Protein AF-A0A9X3A017-F1 (afdb_monomer)

Radius of gyration: 21.32 Å; Cα contacts (8 Å, |Δi|>4): 31; chains: 1; bounding box: 43×40×62 Å

Solvent-accessible surface area (backbone atoms only — not comparable to full-atom values): 5425 Å² total; per-residue (Å²): 137,80,90,78,85,80,74,85,78,75,62,85,80,78,58,51,54,69,59,41,50,50,55,42,51,54,51,50,51,52,46,48,53,52,52,52,50,44,54,49,50,62,54,46,78,72,42,90,76,76,69,93,64,73,60,92,77,52,77,50,66,68,57,51,51,51,53,46,53,51,54,53,51,49,41,55,54,51,43,51,53,21,54,63,63,74,76,115

Structure (mmCIF, N/CA/C/O backbone):
data_AF-A0A9X3A017-F1
#
_entry.id   AF-A0A9X3A017-F1
#
loop_
_atom_site.group_PDB
_atom_site.id
_atom_site.type_symbol
_atom_site.label_atom_id
_atom_site.label_alt_id
_atom_site.label_comp_id
_atom_site.label_asym_id
_atom_site.label_entity_id
_atom_site.label_seq_id
_atom_site.pdbx_PDB_ins_code
_atom_site.Cartn_x
_atom_site.Cartn_y
_atom_site.Cartn_z
_atom_site.occupancy
_atom_site.B_iso_or_equiv
_atom_site.auth_seq_id
_atom_site.auth_comp_id
_atom_site.auth_asym_id
_atom_site.auth_atom_id
_atom_site.pdbx_PDB_model_num
ATOM 1 N N . MET A 1 1 ? 20.911 -34.208 -37.252 1.00 44.62 1 MET A N 1
ATOM 2 C CA . MET A 1 1 ? 20.562 -32.784 -37.423 1.00 44.62 1 MET A CA 1
ATOM 3 C C . MET A 1 1 ? 19.503 -32.502 -36.368 1.00 44.62 1 MET A C 1
ATOM 5 O O . MET A 1 1 ? 18.368 -32.892 -36.567 1.00 44.62 1 MET A O 1
ATOM 9 N N . SER A 1 2 ? 19.930 -32.346 -35.116 1.00 50.59 2 SER A N 1
ATOM 10 C CA . SER A 1 2 ? 20.324 -31.079 -34.471 1.00 50.59 2 SER A CA 1
ATOM 11 C C . SER A 1 2 ? 19.095 -30.305 -34.002 1.00 50.59 2 SER A C 1
ATOM 13 O O . SER A 1 2 ? 18.374 -29.732 -34.812 1.00 50.59 2 SER A O 1
ATOM 15 N N . ASP A 1 3 ? 18.905 -30.359 -32.684 1.00 54.75 3 ASP A N 1
ATOM 16 C CA . ASP A 1 3 ? 18.029 -29.543 -31.852 1.00 54.75 3 ASP A CA 1
ATOM 17 C C . ASP A 1 3 ? 18.064 -28.049 -32.180 1.00 54.75 3 ASP A C 1
ATOM 19 O O . ASP A 1 3 ? 19.121 -27.478 -32.453 1.00 54.75 3 ASP A O 1
ATOM 23 N N . ALA A 1 4 ? 16.913 -27.406 -31.993 1.00 58.50 4 ALA A N 1
ATOM 24 C CA . ALA A 1 4 ? 16.852 -26.024 -31.541 1.00 58.50 4 ALA A CA 1
ATOM 25 C C . ALA A 1 4 ? 15.616 -25.843 -30.642 1.00 58.50 4 ALA A C 1
ATOM 27 O O . ALA A 1 4 ? 14.499 -25.760 -31.155 1.00 58.50 4 ALA A O 1
ATOM 28 N N . PRO A 1 5 ? 15.767 -25.757 -29.310 1.00 54.88 5 PRO A N 1
ATOM 29 C CA . PRO A 1 5 ? 14.786 -25.069 -28.492 1.00 54.88 5 PRO A CA 1
ATOM 30 C C . PRO A 1 5 ? 15.018 -23.565 -28.676 1.00 54.88 5 PRO A C 1
ATOM 32 O O . PRO A 1 5 ? 16.002 -23.012 -28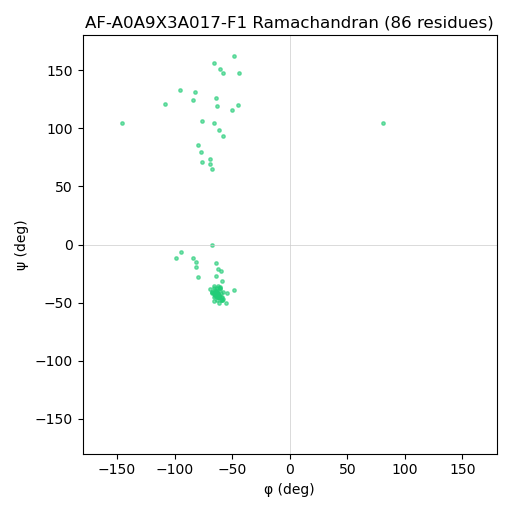.186 1.00 54.88 5 PRO A O 1
ATOM 35 N N . SER A 1 6 ? 14.141 -22.886 -29.418 1.00 53.72 6 SER A N 1
ATOM 36 C CA . SER A 1 6 ? 14.123 -21.422 -29.423 1.00 53.72 6 SER A CA 1
ATOM 37 C C . SER A 1 6 ? 13.716 -20.948 -28.033 1.00 53.72 6 SER A C 1
ATOM 39 O O . SER A 1 6 ? 12.563 -21.074 -27.626 1.00 53.72 6 SER A O 1
ATOM 41 N N . SER A 1 7 ? 14.721 -20.468 -27.303 1.00 53.03 7 SER A N 1
ATOM 42 C CA . SER A 1 7 ? 14.629 -19.855 -25.987 1.00 53.03 7 SER A CA 1
ATOM 43 C C . SER A 1 7 ? 13.468 -18.860 -25.938 1.00 53.03 7 SER A C 1
ATOM 45 O O . SER A 1 7 ? 13.452 -17.877 -26.679 1.00 53.03 7 SER A O 1
ATOM 47 N N . LEU A 1 8 ? 12.506 -19.105 -25.048 1.00 54.12 8 LEU A N 1
ATOM 48 C CA . LEU A 1 8 ? 11.633 -18.064 -24.513 1.00 54.12 8 LEU A CA 1
ATOM 49 C C . LEU A 1 8 ? 12.500 -17.166 -23.623 1.00 54.12 8 LEU A C 1
ATOM 51 O O . LEU A 1 8 ? 12.426 -17.223 -22.399 1.00 54.12 8 LEU A O 1
ATOM 55 N N . ASP A 1 9 ? 13.343 -16.353 -24.255 1.00 46.47 9 ASP A N 1
ATOM 56 C CA . ASP A 1 9 ? 14.037 -15.246 -23.612 1.00 46.47 9 ASP A CA 1
ATOM 57 C C . ASP A 1 9 ? 13.019 -14.116 -23.427 1.00 46.47 9 ASP A C 1
ATOM 59 O O . ASP A 1 9 ? 12.978 -13.122 -24.148 1.00 46.47 9 ASP A O 1
ATOM 63 N N . ARG A 1 10 ? 12.081 -14.322 -22.499 1.00 48.41 10 ARG A N 1
ATOM 64 C CA . ARG A 1 10 ? 11.323 -13.210 -21.942 1.00 48.41 10 ARG A CA 1
ATOM 65 C C . ARG A 1 10 ? 12.255 -12.596 -20.904 1.00 48.41 10 ARG A C 1
ATOM 67 O O . ARG A 1 10 ? 12.215 -12.981 -19.737 1.00 48.41 10 ARG A O 1
ATOM 74 N N . GLY A 1 11 ? 13.134 -11.701 -21.365 1.00 54.25 11 GLY A N 1
ATOM 75 C CA . GLY A 1 11 ? 13.882 -10.801 -20.489 1.00 54.25 11 GLY A CA 1
ATOM 76 C C . GLY A 1 11 ? 12.939 -10.127 -19.480 1.00 54.25 11 GLY A C 1
ATOM 77 O O . GLY A 1 11 ? 11.716 -1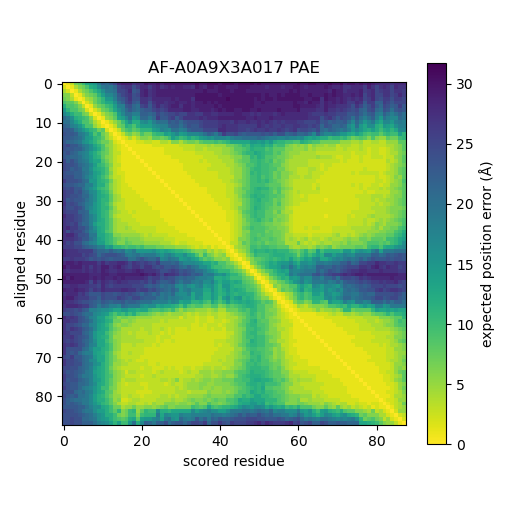0.167 -19.671 1.00 54.25 11 GLY A O 1
ATOM 78 N N . PRO A 1 12 ? 13.462 -9.554 -18.382 1.00 54.41 12 PRO A N 1
ATOM 79 C CA . PRO A 1 12 ? 12.625 -8.932 -17.361 1.00 54.41 12 PRO A CA 1
ATOM 80 C C . PRO A 1 12 ? 11.661 -7.969 -18.055 1.00 54.41 12 PRO A C 1
ATOM 82 O O . PRO A 1 12 ? 12.109 -7.038 -18.716 1.00 54.41 12 PRO A O 1
ATOM 85 N N . GLN A 1 13 ? 10.353 -8.245 -17.992 1.00 60.69 13 GLN A N 1
ATOM 86 C CA . GLN A 1 13 ? 9.352 -7.347 -18.562 1.00 60.69 13 GLN A CA 1
ATOM 87 C C . GLN A 1 13 ? 9.489 -6.016 -17.825 1.00 60.69 13 GLN A C 1
ATOM 89 O O . GLN A 1 13 ? 9.025 -5.886 -16.693 1.00 60.69 13 GLN A O 1
ATOM 94 N N . GLN A 1 14 ? 10.187 -5.063 -18.442 1.00 66.19 14 GLN A N 1
ATOM 95 C CA . GLN A 1 14 ? 10.192 -3.680 -18.000 1.00 66.19 14 GLN A CA 1
ATOM 96 C C . GLN A 1 14 ? 8.762 -3.174 -18.150 1.00 66.19 14 GLN A C 1
ATOM 98 O O . GLN A 1 14 ? 8.164 -3.244 -19.223 1.00 66.19 14 GLN A O 1
ATOM 103 N N . VAL A 1 15 ? 8.193 -2.773 -17.021 1.00 73.00 15 VAL A N 1
ATOM 104 C CA . VAL A 1 15 ? 6.861 -2.184 -16.944 1.00 73.00 15 VAL A CA 1
ATOM 105 C C . VAL A 1 15 ? 7.027 -0.711 -17.285 1.00 73.00 15 VAL A C 1
ATOM 107 O O . VAL A 1 15 ? 7.914 -0.063 -16.728 1.00 73.00 15 VAL A O 1
ATOM 110 N N . SER A 1 16 ? 6.205 -0.189 -18.192 1.00 86.31 16 SER A N 1
ATOM 111 C CA . SER A 1 16 ? 6.299 1.218 -18.591 1.00 86.31 16 SER A CA 1
ATOM 112 C C . SER A 1 16 ? 5.937 2.154 -17.432 1.00 86.31 16 SER A C 1
ATOM 114 O O . SER A 1 16 ? 5.179 1.780 -16.530 1.00 86.31 16 SER A O 1
ATOM 116 N N . LEU A 1 17 ? 6.427 3.398 -17.460 1.00 85.81 17 LEU A N 1
ATOM 117 C CA . LEU A 1 17 ? 6.082 4.393 -16.440 1.00 85.81 17 LEU A CA 1
ATOM 118 C C . LEU A 1 17 ? 4.558 4.602 -16.269 1.00 85.81 17 LEU A C 1
ATOM 120 O O . LEU A 1 17 ? 4.110 4.650 -15.120 1.00 85.81 17 LEU A O 1
ATOM 124 N N . PRO A 1 18 ? 3.724 4.669 -17.333 1.00 89.88 18 PRO A N 1
ATOM 125 C CA . PRO A 1 18 ? 2.270 4.768 -17.182 1.00 89.88 18 PRO A CA 1
ATOM 126 C C . PRO A 1 18 ? 1.635 3.554 -16.492 1.00 89.88 18 PRO A C 1
ATOM 128 O O . PRO A 1 18 ? 0.761 3.721 -15.643 1.00 89.88 18 PRO A O 1
ATOM 131 N N . GLU A 1 19 ? 2.082 2.339 -16.817 1.00 87.69 19 GLU A N 1
ATOM 132 C CA . GLU A 1 19 ? 1.590 1.110 -16.179 1.00 87.69 19 GLU A CA 1
ATOM 133 C C . GLU A 1 19 ? 2.002 1.048 -14.704 1.00 87.69 19 GLU A C 1
ATOM 135 O O . GLU A 1 19 ? 1.186 0.715 -13.843 1.00 87.69 19 GLU A O 1
ATOM 140 N N . ALA A 1 20 ? 3.244 1.430 -14.393 1.00 88.12 20 ALA A N 1
ATOM 141 C CA . ALA A 1 20 ? 3.720 1.527 -13.019 1.00 88.12 20 ALA A CA 1
ATOM 142 C C . ALA A 1 20 ? 2.932 2.584 -12.228 1.00 88.12 20 ALA A C 1
ATOM 144 O O . ALA A 1 20 ? 2.531 2.324 -11.095 1.00 88.12 20 ALA A O 1
ATOM 145 N N . ALA A 1 21 ? 2.660 3.750 -12.822 1.00 87.69 21 ALA A N 1
ATOM 146 C CA . ALA A 1 21 ? 1.867 4.802 -12.193 1.00 87.69 21 ALA A CA 1
ATOM 147 C C . ALA A 1 21 ? 0.431 4.341 -11.896 1.00 87.69 21 ALA A C 1
ATOM 149 O O . ALA A 1 21 ? -0.057 4.568 -10.789 1.00 87.69 21 ALA A O 1
ATOM 150 N N . GLN A 1 22 ? -0.219 3.650 -12.839 1.00 91.44 22 GLN A N 1
ATOM 151 C CA . GLN A 1 22 ? -1.557 3.098 -12.619 1.00 91.44 22 GLN A CA 1
ATOM 152 C C . GLN A 1 22 ? -1.557 2.060 -11.491 1.00 91.44 22 GLN A C 1
ATOM 154 O O . GLN A 1 22 ? -2.376 2.150 -10.582 1.00 91.44 22 GLN A O 1
ATOM 159 N N . ALA A 1 23 ? -0.586 1.144 -11.476 1.00 89.06 23 ALA A N 1
ATOM 160 C CA . ALA A 1 23 ? -0.473 0.150 -10.411 1.00 89.06 23 ALA A CA 1
ATOM 161 C C . ALA A 1 23 ? -0.276 0.789 -9.021 1.00 89.06 23 ALA A C 1
ATOM 163 O O . ALA A 1 23 ? -0.812 0.297 -8.028 1.00 89.06 23 ALA A O 1
ATOM 164 N N . VAL A 1 24 ? 0.470 1.899 -8.929 1.00 91.62 24 VAL A N 1
ATOM 165 C CA . VAL A 1 24 ? 0.605 2.656 -7.672 1.00 91.62 24 VAL A CA 1
ATOM 166 C C . VAL A 1 24 ? -0.730 3.272 -7.251 1.00 91.62 24 VAL A C 1
ATOM 168 O O . VAL A 1 24 ? -1.062 3.220 -6.068 1.00 91.62 24 VAL A O 1
ATOM 171 N N . MET A 1 25 ? -1.499 3.833 -8.188 1.00 94.50 25 MET A N 1
ATOM 172 C CA . MET A 1 25 ? -2.822 4.400 -7.900 1.00 94.50 25 MET A CA 1
ATOM 173 C C . MET A 1 25 ? -3.791 3.343 -7.363 1.00 94.50 25 MET A C 1
ATOM 175 O O . MET A 1 25 ? -4.437 3.591 -6.346 1.00 94.50 25 MET A O 1
ATOM 179 N N . ASP A 1 26 ? -3.818 2.156 -7.971 1.00 93.75 26 ASP A N 1
ATOM 180 C CA . ASP A 1 26 ? -4.668 1.045 -7.528 1.00 93.75 26 ASP A CA 1
ATOM 181 C C . ASP A 1 26 ? -4.301 0.612 -6.093 1.00 93.75 26 ASP A C 1
ATOM 183 O O . ASP A 1 26 ? -5.163 0.461 -5.226 1.00 93.75 26 ASP A O 1
ATOM 187 N N . VAL A 1 27 ? -3.001 0.502 -5.784 1.00 93.44 27 VAL A N 1
ATOM 188 C CA . VAL A 1 27 ? -2.554 0.170 -4.420 1.00 93.44 27 VAL A CA 1
ATOM 189 C C . VAL A 1 27 ? -2.899 1.272 -3.418 1.00 93.44 27 VAL A C 1
ATOM 191 O O . VAL A 1 27 ? -3.213 0.963 -2.267 1.00 93.44 27 VAL A O 1
ATOM 194 N N . LEU A 1 28 ? -2.840 2.548 -3.809 1.00 92.25 28 LEU A N 1
ATOM 195 C CA . LEU A 1 28 ? -3.234 3.656 -2.935 1.00 92.25 28 LEU A CA 1
ATOM 196 C C . LEU A 1 28 ? -4.729 3.612 -2.602 1.00 92.25 28 LEU A C 1
ATOM 198 O O . LEU A 1 28 ? -5.089 3.874 -1.452 1.00 92.25 28 LEU A O 1
ATOM 202 N N . GLU A 1 29 ? -5.578 3.260 -3.567 1.00 95.62 29 GLU A N 1
ATOM 203 C CA . GLU A 1 29 ? -7.019 3.102 -3.357 1.00 95.62 29 GLU A CA 1
ATOM 204 C C . GLU A 1 29 ? -7.321 1.965 -2.372 1.00 95.62 29 GLU A C 1
ATOM 206 O O . GLU A 1 29 ? -8.020 2.181 -1.374 1.00 95.62 29 GLU A O 1
ATOM 211 N N . ASP A 1 30 ? -6.699 0.801 -2.565 1.00 92.50 30 ASP A N 1
ATOM 212 C CA . ASP A 1 30 ? -6.804 -0.321 -1.628 1.00 92.50 30 ASP A CA 1
ATOM 213 C C . ASP A 1 30 ? -6.323 0.063 -0.221 1.00 92.50 30 ASP A C 1
ATOM 215 O O . ASP A 1 30 ? -6.997 -0.191 0.777 1.00 92.50 30 ASP A O 1
ATOM 219 N N . CYS A 1 31 ? -5.152 0.705 -0.122 1.00 92.75 31 CYS A N 1
ATOM 220 C CA . CYS A 1 31 ? -4.591 1.121 1.164 1.00 92.75 31 CYS A CA 1
ATOM 221 C C . CYS A 1 31 ? -5.501 2.135 1.870 1.00 92.75 31 CYS A C 1
ATOM 223 O O . CYS A 1 31 ? -5.615 2.117 3.096 1.00 92.75 31 CYS A O 1
ATOM 225 N N . HIS A 1 32 ? -6.160 3.020 1.118 1.00 92.38 32 HIS A N 1
ATOM 226 C CA . HIS A 1 32 ? -7.142 3.946 1.669 1.00 92.38 32 HIS A CA 1
ATOM 227 C C . HIS A 1 32 ? -8.362 3.202 2.235 1.00 92.38 32 HIS A C 1
ATOM 229 O O . HIS A 1 32 ? -8.805 3.523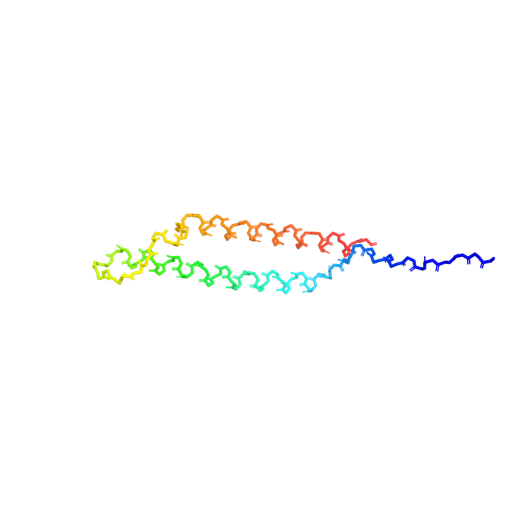 3.343 1.00 92.38 32 HIS A O 1
ATOM 235 N N . ALA A 1 33 ? -8.879 2.199 1.520 1.00 91.12 33 ALA A N 1
ATOM 236 C CA . ALA A 1 33 ? -9.976 1.363 2.003 1.00 91.12 33 ALA A CA 1
ATOM 237 C C . ALA A 1 33 ? -9.593 0.601 3.288 1.00 91.12 33 ALA A C 1
ATOM 239 O O . ALA A 1 33 ? -10.338 0.648 4.272 1.00 91.12 33 ALA A O 1
ATOM 240 N N . ASP A 1 34 ? -8.400 0.000 3.329 1.00 90.06 34 ASP A N 1
ATOM 241 C CA . ASP A 1 34 ? -7.886 -0.715 4.504 1.00 90.06 34 ASP A CA 1
ATOM 242 C C . ASP A 1 34 ? -7.744 0.218 5.722 1.00 90.06 34 ASP A C 1
ATOM 244 O O . ASP A 1 34 ? -8.188 -0.102 6.828 1.00 90.06 34 ASP A O 1
ATOM 248 N N . LEU A 1 35 ? -7.185 1.421 5.535 1.00 90.31 35 LEU A N 1
ATOM 249 C CA . LEU A 1 35 ? -7.075 2.427 6.600 1.00 90.31 35 LEU A CA 1
ATOM 250 C C . LEU A 1 35 ? -8.448 2.895 7.099 1.00 90.31 35 LEU A C 1
ATOM 252 O O . LEU A 1 35 ? -8.626 3.136 8.298 1.00 90.31 35 LEU A O 1
ATOM 256 N N . ALA A 1 36 ? -9.429 3.028 6.204 1.00 90.06 36 ALA A N 1
ATOM 257 C CA . ALA A 1 36 ? -10.793 3.369 6.585 1.00 90.06 36 ALA A CA 1
ATOM 258 C C . ALA A 1 36 ? -11.429 2.266 7.447 1.00 90.06 36 ALA A C 1
ATOM 260 O O . ALA A 1 36 ? -12.084 2.595 8.441 1.00 90.06 36 ALA A O 1
ATOM 261 N N . ALA A 1 37 ? -11.185 0.993 7.119 1.00 88.19 37 ALA A N 1
ATOM 262 C CA . ALA A 1 37 ? -11.632 -0.155 7.904 1.00 88.19 37 ALA A CA 1
ATOM 263 C C . ALA A 1 37 ? -10.957 -0.207 9.286 1.00 88.19 37 ALA A C 1
ATOM 265 O O . ALA A 1 37 ? -11.652 -0.342 10.294 1.00 88.19 37 ALA A O 1
ATOM 266 N N . ILE A 1 38 ? -9.635 0.003 9.359 1.00 88.88 38 ILE A N 1
ATOM 267 C CA . ILE A 1 38 ? -8.898 0.112 10.632 1.00 88.88 38 ILE A CA 1
ATOM 268 C C . ILE A 1 38 ? -9.506 1.211 11.507 1.00 88.88 38 ILE A C 1
ATOM 270 O O . ILE A 1 38 ? -9.843 0.977 12.666 1.00 88.88 38 ILE A O 1
ATOM 274 N N . ARG A 1 39 ? -9.699 2.409 10.942 1.00 87.69 39 ARG A N 1
ATOM 275 C CA . ARG A 1 39 ? -10.286 3.549 11.659 1.00 87.69 39 ARG A CA 1
ATOM 276 C C . ARG A 1 39 ? -11.702 3.251 12.146 1.00 87.69 39 ARG A C 1
ATOM 278 O O . ARG A 1 39 ? -12.083 3.731 13.208 1.00 87.69 39 ARG A O 1
ATOM 285 N N . HIS A 1 40 ? -12.493 2.526 11.360 1.00 85.62 40 HIS A N 1
ATOM 286 C CA . HIS A 1 40 ? -13.838 2.127 11.758 1.00 85.62 40 HIS A CA 1
ATOM 287 C C . HIS A 1 40 ? -13.800 1.168 12.950 1.00 85.62 40 HIS A C 1
ATOM 289 O O . HIS A 1 40 ? -14.476 1.435 13.938 1.00 85.62 40 HIS A O 1
ATOM 295 N N . ARG A 1 41 ? -12.962 0.123 12.901 1.00 82.44 41 ARG A N 1
ATOM 296 C CA . ARG A 1 41 ? -12.795 -0.833 14.010 1.00 82.44 41 ARG A CA 1
ATOM 297 C C . ARG A 1 41 ? -12.348 -0.147 15.296 1.00 82.44 41 ARG A C 1
ATOM 299 O O . ARG A 1 41 ? -12.996 -0.299 16.319 1.00 82.44 41 ARG A O 1
ATOM 306 N N . MET A 1 42 ? -11.339 0.720 15.212 1.00 83.44 42 MET A N 1
ATOM 307 C CA . MET A 1 42 ? -10.868 1.482 16.375 1.00 83.44 42 MET A CA 1
ATOM 308 C C . MET A 1 42 ? -11.965 2.352 17.010 1.00 83.44 42 MET A C 1
ATOM 310 O O . MET A 1 42 ? -11.944 2.566 18.214 1.00 83.44 42 MET A O 1
ATOM 314 N N . LYS A 1 43 ? -12.923 2.856 16.218 1.00 81.31 43 LYS A N 1
ATOM 315 C CA . LYS A 1 43 ? -14.088 3.599 16.728 1.00 81.31 43 LYS A CA 1
ATOM 316 C C . LYS A 1 43 ? -15.189 2.691 17.276 1.00 81.31 43 LYS A C 1
ATOM 318 O O . LYS A 1 43 ? -15.954 3.137 18.121 1.00 81.31 43 LYS A O 1
ATOM 323 N N . GLN A 1 44 ? -15.313 1.462 16.774 1.00 71.81 44 GLN A N 1
ATOM 324 C CA . GLN A 1 44 ? -16.241 0.471 17.323 1.00 71.81 44 GLN A CA 1
ATOM 325 C C . GLN A 1 44 ? -15.779 -0.005 18.700 1.00 71.81 44 GLN A C 1
ATOM 327 O O . GLN A 1 44 ? -16.611 -0.091 19.590 1.00 71.81 44 GLN A O 1
ATOM 332 N N . ASP A 1 45 ? -14.473 -0.183 18.912 1.00 62.47 45 ASP A N 1
ATOM 333 C CA . ASP A 1 45 ? -13.909 -0.530 20.227 1.00 62.47 45 ASP A CA 1
ATOM 334 C C . ASP A 1 45 ? -14.159 0.558 21.298 1.00 62.47 45 ASP A C 1
ATOM 336 O O . ASP A 1 45 ? -14.133 0.282 22.497 1.00 62.47 45 ASP A O 1
ATOM 340 N N . GLU A 1 46 ? -14.425 1.803 20.883 1.00 60.59 46 GLU A N 1
ATOM 341 C CA . GLU A 1 46 ? -14.805 2.911 21.774 1.00 60.59 46 GLU A CA 1
ATOM 342 C C . GLU A 1 46 ? -16.304 2.904 22.147 1.00 60.59 46 GLU A C 1
ATOM 344 O O . GLU A 1 46 ? -16.700 3.590 23.094 1.00 60.59 46 GLU A O 1
ATOM 349 N N . ILE A 1 47 ? -17.147 2.139 21.439 1.0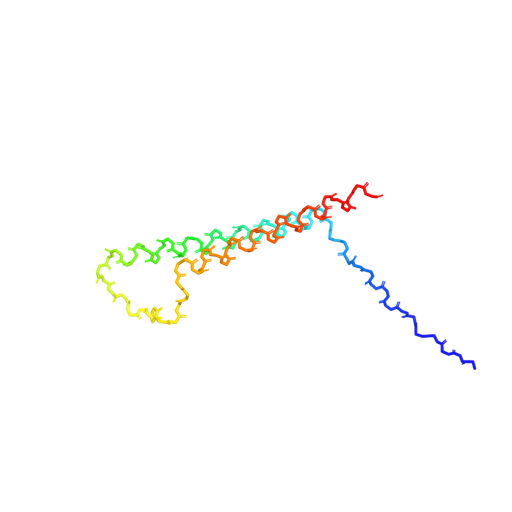0 59.44 47 ILE A N 1
ATOM 350 C CA . ILE A 1 47 ? -18.596 2.055 21.668 1.00 59.44 47 ILE A CA 1
ATOM 351 C C . ILE A 1 47 ? -18.922 0.682 22.291 1.00 59.44 47 ILE A C 1
ATOM 353 O O . ILE A 1 47 ? -18.689 -0.340 21.658 1.00 59.44 47 ILE A O 1
ATOM 357 N N . PRO A 1 48 ? -19.522 0.604 23.498 1.00 56.62 48 PRO A N 1
ATOM 358 C CA . PRO A 1 48 ? -19.704 -0.666 24.219 1.00 56.62 48 PRO A CA 1
ATOM 359 C C . PRO A 1 48 ? -20.680 -1.670 23.581 1.00 56.62 48 PRO A C 1
ATOM 361 O O . PRO A 1 48 ? -20.913 -2.734 24.154 1.00 56.62 48 PRO A O 1
ATOM 364 N N . GLU A 1 49 ? -21.300 -1.344 22.446 1.00 58.75 49 GLU A N 1
ATOM 365 C CA . GLU A 1 49 ? -22.189 -2.252 21.721 1.00 58.75 49 GLU A CA 1
ATOM 366 C C . GLU A 1 49 ? -21.337 -3.270 20.956 1.00 58.75 49 GLU A C 1
ATOM 368 O O . GLU A 1 49 ? -21.080 -3.135 19.761 1.00 58.75 49 GLU A O 1
ATOM 373 N N . GLN A 1 50 ? -20.864 -4.277 21.695 1.00 53.53 50 GLN A N 1
ATOM 374 C CA . GLN A 1 50 ? -20.136 -5.436 21.189 1.00 53.53 50 GLN A CA 1
ATOM 375 C C . GLN A 1 50 ? -20.997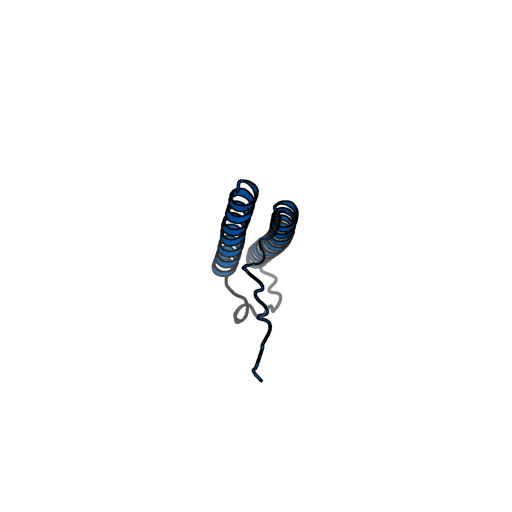 -6.160 20.149 1.00 53.53 50 GLN A C 1
ATOM 377 O O . GLN A 1 50 ? -21.837 -7.001 20.472 1.00 53.53 50 GLN A O 1
ATOM 382 N N . LEU A 1 51 ? -20.799 -5.820 18.878 1.00 58.00 51 LEU A N 1
ATOM 383 C CA . LEU A 1 51 ? -21.051 -6.768 17.809 1.00 58.00 51 LEU A CA 1
ATOM 384 C C . LEU A 1 51 ? -20.056 -7.907 18.023 1.00 58.00 51 LEU A C 1
ATOM 386 O O . LEU A 1 51 ? -18.863 -7.649 18.155 1.00 58.00 51 LEU A O 1
ATOM 390 N N . ASP A 1 52 ? -20.570 -9.133 18.090 1.00 58.16 52 ASP A N 1
ATOM 391 C CA . ASP A 1 52 ? -19.824 -10.388 18.235 1.00 58.16 52 ASP A CA 1
ATOM 392 C C . ASP A 1 52 ? -19.007 -10.648 16.954 1.00 58.16 52 ASP A C 1
ATOM 394 O O . ASP A 1 52 ? -19.305 -11.515 16.131 1.00 58.16 52 ASP A O 1
ATOM 398 N N . ILE A 1 53 ? -18.050 -9.761 16.699 1.00 61.22 53 ILE A N 1
ATOM 399 C CA . ILE A 1 53 ? -17.027 -9.904 15.682 1.00 61.22 53 ILE A CA 1
ATOM 400 C C . ILE A 1 53 ? -15.947 -10.736 16.357 1.00 61.22 53 ILE A C 1
ATOM 402 O O . ILE A 1 53 ? -15.468 -10.393 17.432 1.00 61.22 53 ILE A O 1
ATOM 406 N N . ASP A 1 54 ? -15.598 -11.851 15.725 1.00 62.47 54 ASP A N 1
ATOM 407 C CA . ASP A 1 54 ? -14.595 -12.810 16.187 1.00 62.47 54 ASP A CA 1
ATOM 408 C C . ASP A 1 54 ? -13.191 -12.162 16.085 1.00 62.47 54 ASP A C 1
ATOM 410 O O . ASP A 1 54 ? -12.390 -12.479 15.201 1.00 62.47 54 ASP A O 1
ATOM 414 N N . ASP A 1 55 ? -12.927 -11.162 16.935 1.00 56.97 55 ASP A N 1
ATOM 415 C CA . ASP A 1 55 ? -11.750 -10.286 16.902 1.00 56.97 55 ASP A CA 1
ATOM 416 C C . ASP A 1 55 ? -10.441 -11.067 17.055 1.00 56.97 55 ASP A C 1
ATOM 418 O O . ASP A 1 55 ? -9.404 -10.638 16.551 1.00 56.97 55 ASP A O 1
ATOM 422 N N . GLU A 1 56 ? -10.496 -12.265 17.646 1.00 62.41 56 GLU A N 1
ATOM 423 C CA . GLU A 1 56 ? -9.361 -13.186 17.764 1.00 62.41 56 GLU A CA 1
ATOM 424 C C . GLU A 1 56 ? -8.839 -13.698 16.407 1.00 62.41 56 GLU A C 1
ATOM 426 O O . GLU A 1 56 ? -7.716 -14.200 16.330 1.00 62.41 56 GLU A O 1
ATOM 431 N N . LYS A 1 57 ? -9.610 -13.561 15.317 1.00 67.69 57 LYS A N 1
ATOM 432 C CA . LYS A 1 57 ? -9.190 -13.962 13.958 1.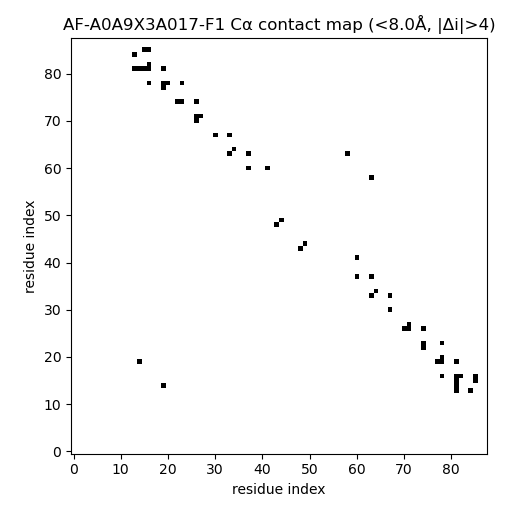00 67.69 57 LYS A CA 1
ATOM 433 C C . LYS A 1 57 ? -8.682 -12.810 13.100 1.00 67.69 57 LYS A C 1
ATOM 435 O O . LYS A 1 57 ? -8.137 -13.060 12.022 1.00 67.69 57 LYS A O 1
ATOM 440 N N . LEU A 1 58 ? -8.869 -11.564 13.529 1.00 70.75 58 LEU A N 1
ATOM 441 C CA . LEU A 1 58 ? -8.457 -10.400 12.754 1.00 70.75 58 LEU A CA 1
ATOM 442 C C . LEU A 1 58 ? -7.067 -9.931 13.203 1.00 70.75 58 LEU A C 1
ATOM 444 O O . LEU A 1 58 ? -6.843 -9.763 14.399 1.00 70.75 58 LEU A O 1
ATOM 448 N N . PRO A 1 59 ? -6.134 -9.648 12.271 1.00 78.62 59 PRO A N 1
ATOM 449 C CA . PRO A 1 59 ? -4.861 -9.043 12.642 1.00 78.62 59 PRO A CA 1
ATOM 450 C C . PRO A 1 59 ? -5.099 -7.716 13.368 1.00 78.62 59 PRO A C 1
ATOM 452 O O . PRO A 1 59 ? -6.064 -6.993 13.071 1.00 78.62 59 PRO A O 1
ATOM 455 N N . SER A 1 60 ? -4.216 -7.392 14.312 1.00 85.50 60 SER A N 1
ATOM 456 C CA . SER A 1 60 ? -4.319 -6.154 15.088 1.00 85.50 60 SER A CA 1
ATOM 457 C C . SER A 1 60 ? -4.245 -4.924 14.170 1.00 85.50 60 SER A C 1
ATOM 459 O O . SER A 1 60 ? -3.565 -4.966 13.136 1.00 85.50 60 SER A O 1
ATOM 461 N N . PRO A 1 61 ? -4.879 -3.792 14.532 1.00 85.88 61 PRO A N 1
ATOM 462 C CA . PRO A 1 61 ? -4.753 -2.534 13.790 1.00 85.88 61 PRO A CA 1
ATOM 463 C C . PRO A 1 61 ? -3.299 -2.157 13.465 1.00 85.88 61 PRO A C 1
ATOM 465 O O . PRO A 1 61 ? -3.001 -1.696 12.363 1.00 85.88 61 PRO A O 1
ATOM 468 N N . GLN A 1 62 ? -2.370 -2.398 14.396 1.00 86.56 62 GLN A N 1
ATOM 469 C CA . GLN A 1 62 ? -0.943 -2.149 14.193 1.00 86.56 62 GLN A CA 1
ATOM 470 C C . GLN A 1 62 ? -0.318 -3.090 13.153 1.00 86.56 62 GLN A C 1
ATOM 472 O O . GLN A 1 62 ? 0.503 -2.642 12.353 1.00 86.56 62 GLN A O 1
ATOM 477 N N . GLU A 1 63 ? -0.670 -4.377 13.142 1.00 89.12 63 GLU A N 1
ATOM 478 C CA . GLU A 1 63 ? -0.205 -5.316 12.111 1.00 89.12 63 GLU A CA 1
ATOM 479 C C . GLU A 1 63 ? -0.751 -4.944 10.735 1.00 89.12 63 GLU A C 1
ATOM 481 O O . GLU A 1 63 ? 0.016 -4.872 9.775 1.00 89.12 63 GLU A O 1
ATOM 486 N N . GLN A 1 64 ? -2.039 -4.609 10.644 1.00 88.38 64 GLN A N 1
ATOM 487 C CA . GLN A 1 64 ? -2.657 -4.150 9.398 1.00 88.38 64 GLN A CA 1
ATOM 488 C C . GLN A 1 64 ? -1.970 -2.876 8.874 1.00 88.38 64 GLN A C 1
ATOM 490 O O . GLN A 1 64 ? -1.580 -2.814 7.707 1.00 88.38 64 GLN A O 1
ATOM 495 N N . ALA A 1 65 ? -1.700 -1.899 9.747 1.00 89.88 65 ALA A N 1
ATOM 496 C CA . ALA A 1 65 ? -0.964 -0.688 9.384 1.00 89.88 65 ALA A CA 1
ATOM 497 C C . ALA A 1 65 ? 0.469 -0.978 8.890 1.00 89.88 65 ALA A C 1
ATOM 499 O O . ALA A 1 65 ? 0.938 -0.337 7.947 1.00 89.88 65 ALA A O 1
ATOM 500 N N . ARG A 1 66 ? 1.168 -1.964 9.474 1.00 93.31 66 ARG A N 1
ATOM 501 C CA . ARG A 1 66 ? 2.492 -2.401 8.986 1.00 93.31 66 ARG A CA 1
ATOM 502 C C . ARG A 1 66 ? 2.412 -3.015 7.590 1.00 93.31 66 ARG A C 1
ATOM 504 O O . ARG A 1 66 ? 3.275 -2.725 6.763 1.00 93.31 66 ARG A O 1
ATOM 511 N N . HIS A 1 67 ? 1.393 -3.828 7.311 1.00 91.50 67 HIS A N 1
ATOM 512 C CA . HIS A 1 67 ? 1.186 -4.396 5.976 1.00 91.50 67 HIS A CA 1
ATOM 513 C C . HIS A 1 67 ? 0.934 -3.308 4.928 1.00 91.50 67 HIS A C 1
ATOM 515 O O . HIS A 1 67 ? 1.545 -3.339 3.860 1.00 91.50 67 HIS A O 1
ATOM 521 N N . ILE A 1 68 ? 0.117 -2.305 5.257 1.00 92.12 68 ILE A N 1
ATOM 522 C CA . ILE A 1 68 ? -0.130 -1.140 4.395 1.00 92.12 68 ILE A CA 1
ATOM 523 C C . ILE A 1 68 ? 1.180 -0.388 4.121 1.00 92.12 68 ILE A C 1
ATOM 525 O O . ILE A 1 68 ? 1.517 -0.132 2.965 1.00 92.12 68 ILE A O 1
ATOM 529 N N . ALA A 1 69 ? 1.978 -0.108 5.157 1.00 92.19 69 ALA A N 1
ATOM 530 C CA . ALA A 1 69 ? 3.273 0.554 4.995 1.00 92.19 69 ALA A CA 1
ATOM 531 C C . ALA A 1 69 ? 4.227 -0.227 4.070 1.00 92.19 69 ALA A C 1
ATOM 533 O O . ALA A 1 69 ? 4.879 0.368 3.210 1.00 92.19 69 ALA A O 1
ATOM 534 N N . ALA A 1 70 ? 4.271 -1.559 4.190 1.00 94.19 70 ALA A N 1
ATOM 535 C CA . ALA A 1 70 ? 5.086 -2.409 3.324 1.00 94.19 70 ALA A CA 1
ATOM 536 C C . ALA A 1 70 ? 4.631 -2.361 1.851 1.00 94.19 70 ALA A C 1
ATOM 538 O O . ALA A 1 70 ? 5.474 -2.265 0.955 1.00 94.19 70 ALA A O 1
ATOM 539 N N . ARG A 1 71 ? 3.314 -2.367 1.590 1.00 92.44 71 ARG A N 1
ATOM 540 C CA . ARG A 1 71 ? 2.746 -2.232 0.232 1.00 92.44 71 ARG A CA 1
ATOM 541 C C . ARG A 1 71 ? 3.126 -0.894 -0.406 1.00 92.44 71 ARG A C 1
ATOM 543 O O . ARG A 1 71 ? 3.576 -0.863 -1.552 1.00 92.44 71 ARG A O 1
ATOM 550 N N . LEU A 1 72 ? 3.011 0.198 0.350 1.00 92.94 72 LEU A N 1
ATOM 551 C CA . LEU A 1 72 ? 3.394 1.535 -0.112 1.00 92.94 72 LEU A CA 1
ATOM 552 C C . LEU A 1 72 ? 4.897 1.626 -0.405 1.00 92.94 72 LEU A C 1
ATOM 554 O O . LEU A 1 72 ? 5.304 2.193 -1.419 1.00 92.94 72 LEU A O 1
ATOM 558 N N . GLN A 1 73 ? 5.738 1.022 0.436 1.00 93.31 73 GLN A N 1
ATOM 559 C CA . GLN A 1 73 ? 7.182 1.003 0.210 1.00 93.31 73 GLN A CA 1
ATOM 560 C C . GLN A 1 73 ? 7.566 0.205 -1.046 1.00 93.31 73 GLN A C 1
ATOM 562 O O . GLN A 1 73 ? 8.456 0.625 -1.790 1.00 93.31 73 GLN A O 1
ATOM 567 N N . ALA A 1 74 ? 6.876 -0.905 -1.323 1.00 89.88 74 ALA A N 1
A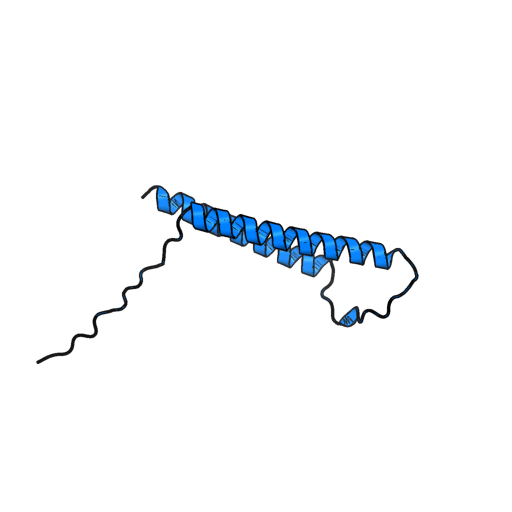TOM 568 C CA . ALA A 1 74 ? 7.057 -1.657 -2.563 1.00 89.88 74 ALA A CA 1
ATOM 569 C C . ALA A 1 74 ? 6.681 -0.818 -3.797 1.00 89.88 74 ALA A C 1
ATOM 571 O O . ALA A 1 74 ? 7.436 -0.800 -4.767 1.00 89.88 74 ALA A O 1
ATOM 572 N N . CYS A 1 75 ? 5.585 -0.055 -3.728 1.00 90.12 75 CYS A N 1
ATOM 573 C CA . CYS A 1 75 ? 5.159 0.862 -4.792 1.00 90.12 75 CYS A CA 1
ATOM 574 C C . CYS A 1 75 ? 6.219 1.921 -5.114 1.00 90.12 75 CYS A C 1
ATOM 576 O O . CYS A 1 75 ? 6.543 2.133 -6.281 1.00 90.12 75 CYS A O 1
ATOM 578 N N . VAL A 1 76 ? 6.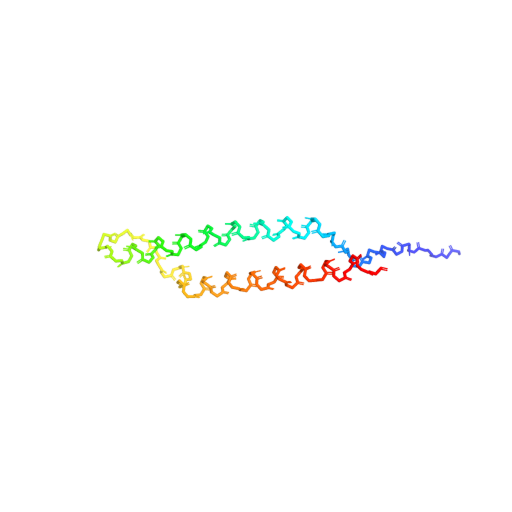820 2.533 -4.087 1.00 90.19 76 VAL A N 1
ATOM 579 C CA . VAL A 1 76 ? 7.931 3.485 -4.266 1.00 90.19 76 VAL A CA 1
ATOM 580 C C . VAL A 1 76 ? 9.118 2.821 -4.967 1.00 90.19 76 VAL A C 1
ATOM 582 O O . VAL A 1 76 ? 9.731 3.421 -5.849 1.00 90.19 76 VAL A O 1
ATOM 585 N N . GLY A 1 77 ? 9.445 1.583 -4.590 1.00 87.62 77 GLY A N 1
ATOM 586 C CA . GLY A 1 77 ? 10.514 0.815 -5.226 1.00 87.62 77 GLY A CA 1
ATOM 587 C C . GLY A 1 77 ? 10.237 0.522 -6.702 1.00 87.62 77 GLY A C 1
ATOM 588 O O . GLY A 1 77 ? 11.125 0.708 -7.532 1.00 87.62 77 GLY A O 1
ATOM 589 N N . SER A 1 78 ? 9.018 0.098 -7.037 1.00 86.44 78 SER A N 1
ATOM 590 C CA . SER A 1 78 ? 8.612 -0.187 -8.419 1.00 86.44 78 SER A CA 1
ATOM 591 C C . SER A 1 78 ? 8.592 1.069 -9.287 1.00 86.44 78 SER A C 1
ATOM 593 O O . SER A 1 78 ? 9.101 1.037 -10.403 1.00 86.44 78 SER A O 1
ATOM 595 N N . LEU A 1 79 ? 8.077 2.185 -8.765 1.00 86.81 79 LEU A N 1
ATOM 596 C CA . LEU A 1 79 ? 8.019 3.443 -9.505 1.00 86.81 79 LEU A CA 1
ATOM 597 C C . LEU A 1 79 ? 9.417 3.985 -9.823 1.00 86.81 79 LEU A C 1
ATOM 599 O O . LEU A 1 79 ? 9.659 4.406 -10.947 1.00 86.81 79 LEU A O 1
ATOM 603 N N . ARG A 1 80 ? 10.353 3.920 -8.866 1.00 88.56 80 ARG A N 1
ATOM 604 C CA . ARG A 1 80 ? 11.754 4.310 -9.106 1.00 88.56 80 ARG A CA 1
ATOM 605 C C . ARG A 1 80 ? 12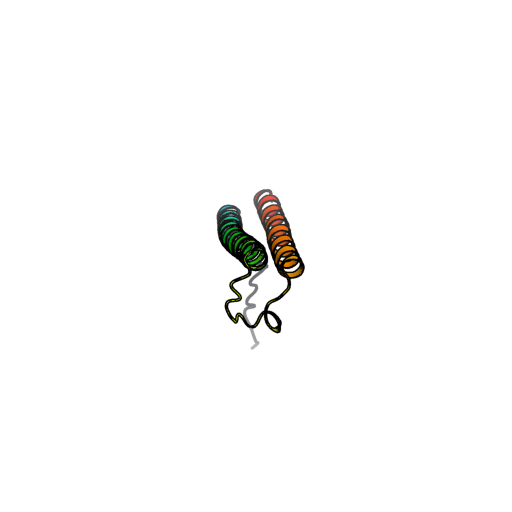.383 3.502 -10.234 1.00 88.56 80 ARG A C 1
ATOM 607 O O . ARG A 1 80 ? 12.938 4.086 -11.147 1.00 88.56 80 ARG A O 1
ATOM 614 N N . LYS A 1 81 ? 12.213 2.177 -10.219 1.00 86.81 81 LYS A N 1
ATOM 615 C CA . LYS A 1 81 ? 12.733 1.308 -11.285 1.00 86.81 81 LYS A CA 1
ATOM 616 C C . LYS A 1 81 ? 12.156 1.643 -12.659 1.00 86.81 81 LYS A C 1
ATOM 618 O O . LYS A 1 81 ? 12.880 1.541 -13.639 1.00 86.81 81 LYS A O 1
ATOM 623 N N . ALA A 1 82 ? 10.872 1.997 -12.728 1.00 85.44 82 ALA A N 1
ATOM 624 C CA . ALA A 1 82 ? 10.233 2.384 -13.983 1.00 85.44 82 ALA A CA 1
ATOM 625 C C . ALA A 1 82 ? 10.787 3.716 -14.511 1.00 85.44 82 ALA A C 1
ATOM 627 O O . ALA A 1 82 ? 11.054 3.823 -15.699 1.00 85.44 82 ALA A O 1
ATOM 628 N N . ILE A 1 83 ? 11.024 4.692 -13.626 1.00 86.06 83 ILE A N 1
ATOM 629 C CA . ILE A 1 83 ? 11.676 5.963 -13.982 1.00 86.06 83 ILE A CA 1
ATOM 630 C C . ILE A 1 83 ? 13.094 5.705 -14.501 1.00 86.06 83 ILE A C 1
ATOM 632 O O . ILE A 1 83 ? 13.425 6.155 -15.590 1.00 86.06 83 ILE A O 1
ATOM 636 N N . ASP A 1 84 ? 13.891 4.931 -13.762 1.00 84.94 84 ASP A N 1
ATOM 637 C CA . ASP A 1 84 ? 15.281 4.637 -14.128 1.00 84.94 84 ASP A CA 1
ATOM 638 C C . ASP A 1 84 ? 15.378 3.841 -15.450 1.00 84.94 84 ASP A C 1
ATOM 640 O O . ASP A 1 84 ? 16.378 3.937 -16.151 1.00 84.94 84 ASP A O 1
ATOM 644 N N . SER A 1 85 ? 14.344 3.060 -15.800 1.00 75.25 85 SER A N 1
ATOM 645 C CA . SER A 1 85 ? 14.291 2.270 -17.043 1.00 75.25 85 SER A CA 1
ATOM 646 C C . SER A 1 85 ? 13.861 3.074 -18.276 1.00 75.25 85 SER A C 1
ATOM 648 O O . SER A 1 85 ? 14.104 2.618 -19.387 1.00 75.25 85 SER A O 1
ATOM 650 N N . ASP A 1 86 ? 13.210 4.230 -18.102 1.00 62.81 86 ASP A N 1
ATOM 651 C CA . ASP A 1 86 ? 12.804 5.121 -19.204 1.00 62.81 86 ASP A CA 1
ATOM 652 C C . ASP A 1 86 ? 13.957 6.062 -19.642 1.00 62.81 86 ASP A C 1
ATOM 654 O O . ASP A 1 86 ? 13.848 6.722 -20.677 1.00 62.81 86 ASP A O 1
ATOM 658 N N . GLU A 1 87 ? 15.049 6.148 -18.864 1.00 60.88 87 GLU A N 1
ATOM 659 C CA . GLU A 1 87 ? 16.221 7.003 -19.138 1.00 60.88 87 GLU A CA 1
ATOM 660 C C . GLU A 1 87 ? 17.381 6.291 -19.881 1.00 60.88 87 GLU A C 1
ATOM 662 O O . GLU A 1 87 ? 18.341 6.966 -20.269 1.00 60.88 87 GLU A O 1
ATOM 667 N N . GLU A 1 88 ? 17.308 4.968 -20.095 1.00 53.47 88 GLU A N 1
ATOM 668 C CA . GLU A 1 88 ? 18.284 4.159 -20.868 1.00 53.47 88 GLU A CA 1
ATOM 669 C C . GLU A 1 88 ? 17.917 4.020 -22.358 1.00 53.47 88 GLU A C 1
ATOM 671 O O . GLU A 1 88 ? 18.849 4.105 -23.196 1.00 53.47 88 GLU A O 1
#

Organism: NCBI:txid146919

Nearest PDB structures (foldseek):
  4j41-assembly1_A  TM=7.309E-01  e=4.152E+00  Bacillus anthracis str. Sterne
  4j7j-assembly1_A  TM=7.299E-01  e=6.456E+00  Bacillus anthracis str. Sterne
  4j11-assembly1_A  TM=6.805E-01  e=6.062E+00  Bacillus anthracis str. Sterne
  4j7k-assembly1_A  TM=6.786E-01  e=6.877E+00  Bacillus anthracis str. Sterne

Mean predicted aligned error: 11.4 Å

pLDDT: mean 77.43, std 15.64, range [44.62, 95.62]

Secondary structure (DSSP, 8-state):
-------------PPPHHHHHHHHHHHHHHHHHHHHHHHHHHHHTTSS------GGGSPPHHHHHHHHHHHHHHHHHHHHHHHHHH--

Foldseek 3Di:
DDDDDPDPPPDDPQDALVRLVVVLVVLVVVLVVLVVVLVVVVVVVVPPPDPVDVVVPDDHSVVSVVVSVVSNVVSVVSNVSNVVVVVD

Sequence (88 aa):
MSDAPSSLDRGPQQVSLPEAAQAVMDVLEDCHADLAAIRHRMKQDEIPEQLDIDDEKLPSPQEQARHIAARLQACVGSLRKAIDSDEE